Protein AF-A0A553I8J8-F1 (afdb_monomer_lite)

Structure (mmCIF, N/CA/C/O backbone):
data_AF-A0A553I8J8-F1
#
_entry.id   AF-A0A553I8J8-F1
#
loop_
_atom_site.group_PDB
_atom_site.id
_atom_site.type_symbol
_atom_site.label_atom_id
_atom_site.label_alt_id
_atom_site.label_comp_id
_atom_site.label_asym_id
_atom_site.label_entity_id
_atom_site.label_seq_id
_atom_site.pdbx_PDB_ins_code
_atom_site.Cartn_x
_atom_site.Cartn_y
_atom_site.Cartn_z
_atom_site.occupancy
_atom_site.B_iso_or_equiv
_atom_site.auth_seq_id
_atom_site.auth_comp_id
_atom_site.auth_asym_id
_atom_site.auth_atom_id
_atom_site.pdbx_PDB_model_num
ATOM 1 N N . MET A 1 1 ? 61.897 41.923 -38.711 1.00 37.78 1 MET A N 1
ATOM 2 C CA . MET A 1 1 ? 61.164 42.966 -37.963 1.00 37.78 1 MET A CA 1
ATOM 3 C C . MET A 1 1 ? 60.072 42.276 -37.173 1.00 37.78 1 MET A C 1
ATOM 5 O O . MET A 1 1 ? 59.336 41.484 -37.745 1.00 37.78 1 MET A O 1
ATOM 9 N N . ALA A 1 2 ? 60.095 42.474 -35.858 1.00 38.44 2 ALA A N 1
ATOM 10 C CA . ALA A 1 2 ? 59.246 41.808 -34.881 1.00 38.44 2 ALA A CA 1
ATOM 11 C C . ALA A 1 2 ? 57.810 42.353 -34.918 1.00 38.44 2 ALA A C 1
ATOM 13 O O . ALA A 1 2 ? 57.614 43.555 -35.086 1.00 38.44 2 ALA A O 1
ATOM 14 N N . ALA A 1 3 ? 56.828 41.475 -34.724 1.00 40.72 3 ALA A N 1
ATOM 15 C CA . ALA A 1 3 ? 55.461 41.859 -34.397 1.00 40.72 3 ALA A CA 1
ATOM 16 C C . ALA A 1 3 ? 55.327 41.982 -32.870 1.00 40.72 3 ALA A C 1
ATOM 18 O O . ALA A 1 3 ? 55.731 41.051 -32.169 1.00 40.72 3 ALA A O 1
ATOM 19 N N . PRO A 1 4 ? 54.762 43.073 -32.328 1.00 47.41 4 PRO A N 1
ATOM 20 C CA . PRO A 1 4 ? 54.283 43.082 -30.958 1.00 47.41 4 PRO A CA 1
ATOM 21 C C . PRO A 1 4 ? 52.790 42.730 -30.909 1.00 47.41 4 PRO A C 1
ATOM 23 O O . PRO A 1 4 ? 51.956 43.353 -31.566 1.00 47.41 4 PRO A O 1
ATOM 26 N N . SER A 1 5 ? 52.470 41.731 -30.089 1.00 44.94 5 SER A N 1
ATOM 27 C CA . SER A 1 5 ? 51.117 41.410 -29.639 1.00 44.94 5 SER A CA 1
ATOM 28 C C . SER A 1 5 ? 50.597 42.517 -28.720 1.00 44.94 5 SER A C 1
ATOM 30 O O . SER A 1 5 ? 51.179 42.775 -27.668 1.00 44.94 5 SER A O 1
ATOM 32 N N . GLY A 1 6 ? 49.494 43.159 -29.106 1.00 41.06 6 GLY A N 1
ATOM 33 C CA . GLY A 1 6 ? 48.769 44.126 -28.284 1.00 41.06 6 GLY A CA 1
ATOM 34 C C . GLY A 1 6 ? 47.437 43.550 -27.813 1.00 41.06 6 GLY A C 1
ATOM 35 O O . GLY A 1 6 ? 46.512 43.406 -28.608 1.00 41.06 6 GLY A O 1
ATOM 36 N N . ASN A 1 7 ? 47.347 43.237 -26.520 1.00 48.44 7 ASN A N 1
ATOM 37 C CA . ASN A 1 7 ? 46.100 42.949 -25.812 1.00 48.44 7 ASN A CA 1
ATOM 38 C C . ASN A 1 7 ? 45.188 44.183 -25.832 1.00 48.44 7 ASN A C 1
ATOM 40 O O . ASN A 1 7 ? 45.590 45.241 -25.348 1.00 48.44 7 ASN A O 1
ATOM 44 N N . GLN A 1 8 ? 43.948 44.037 -26.300 1.00 49.12 8 GLN A N 1
ATOM 45 C CA . GLN A 1 8 ? 42.890 45.019 -26.062 1.00 49.12 8 GLN A CA 1
ATOM 46 C C . GLN A 1 8 ? 41.742 44.335 -25.322 1.00 49.12 8 GLN A C 1
ATOM 48 O O . GLN A 1 8 ? 41.100 43.420 -25.831 1.00 49.12 8 GLN A O 1
ATOM 53 N N . GLN A 1 9 ? 41.546 44.764 -24.076 1.00 45.09 9 GLN A N 1
ATOM 54 C CA . GLN A 1 9 ? 40.409 44.402 -23.244 1.00 45.09 9 GLN A CA 1
ATOM 55 C C . GLN A 1 9 ? 39.162 45.100 -23.797 1.00 45.09 9 GLN A C 1
ATOM 57 O O . GLN A 1 9 ? 39.132 46.325 -23.894 1.00 45.09 9 GLN A O 1
ATOM 62 N N . ALA A 1 10 ? 38.136 44.331 -24.154 1.00 44.56 10 ALA A N 1
ATOM 63 C CA . ALA A 1 10 ? 36.821 44.871 -24.464 1.00 44.56 10 ALA A CA 1
ATOM 64 C C . ALA A 1 10 ? 36.053 45.086 -23.150 1.00 44.56 10 ALA A C 1
ATOM 66 O O . ALA A 1 10 ? 35.612 44.128 -22.516 1.00 44.56 10 ALA A O 1
ATOM 67 N 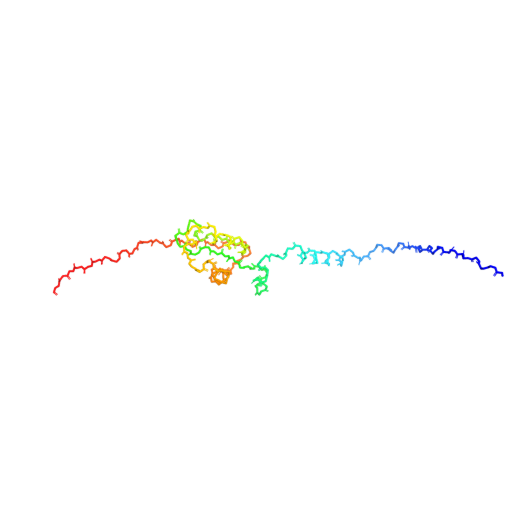N . MET A 1 11 ? 35.905 46.346 -22.734 1.00 42.34 11 MET A N 1
ATOM 68 C CA . MET A 1 11 ? 34.867 46.736 -21.780 1.00 42.34 11 MET A CA 1
ATOM 69 C C . MET A 1 11 ? 33.502 46.551 -22.450 1.00 42.34 11 MET A C 1
ATOM 71 O O . MET A 1 11 ? 33.171 47.277 -23.384 1.00 42.34 11 MET A O 1
ATOM 75 N N . LEU A 1 12 ? 32.698 45.607 -21.959 1.00 45.00 12 LEU A N 1
ATOM 76 C CA . LEU A 1 12 ? 31.260 45.583 -22.214 1.00 45.00 12 LEU A CA 1
ATOM 77 C C . LEU A 1 12 ? 30.562 46.298 -21.056 1.00 45.00 12 LEU A C 1
ATOM 79 O O . LEU A 1 12 ? 30.269 45.713 -20.014 1.00 45.00 12 LEU A O 1
ATOM 83 N N . THR A 1 13 ? 30.336 47.595 -21.248 1.00 43.28 13 THR A N 1
ATOM 84 C CA . THR A 1 13 ? 29.422 48.402 -20.437 1.00 43.28 13 THR A CA 1
ATOM 85 C C . THR A 1 13 ? 28.015 47.831 -20.596 1.00 43.28 13 THR A C 1
ATOM 87 O O . THR A 1 13 ? 27.481 47.792 -21.701 1.00 43.28 13 THR A O 1
ATOM 90 N N . THR A 1 14 ? 27.431 47.345 -19.502 1.00 46.97 14 THR A N 1
ATOM 91 C CA . THR A 1 14 ? 26.025 46.926 -19.466 1.00 46.97 14 THR A CA 1
ATOM 92 C C . THR A 1 14 ? 25.211 48.089 -18.915 1.00 46.97 14 THR A C 1
ATOM 94 O O . THR A 1 14 ? 25.342 48.434 -17.743 1.00 46.97 14 THR A O 1
ATOM 97 N N . GLU A 1 15 ? 24.405 48.711 -19.773 1.00 49.97 15 GLU A N 1
ATOM 98 C CA . GLU A 1 15 ? 23.363 49.661 -19.372 1.00 49.97 15 GLU A CA 1
ATOM 99 C C . GLU A 1 15 ? 22.298 48.930 -18.525 1.00 49.97 15 GLU A C 1
ATOM 101 O O . GLU A 1 15 ? 21.902 47.815 -18.884 1.00 49.97 15 GLU A O 1
ATOM 106 N N . PRO A 1 16 ? 21.795 49.512 -17.422 1.00 44.16 16 PRO A N 1
ATOM 107 C CA . PRO A 1 16 ? 20.687 48.926 -16.680 1.00 44.16 16 PRO A CA 1
ATOM 108 C C . PRO A 1 16 ? 19.371 49.216 -17.413 1.00 44.16 16 PRO A C 1
ATOM 110 O O . PRO A 1 16 ? 18.878 50.343 -17.412 1.00 44.16 16 PRO A O 1
ATOM 113 N N . LEU A 1 17 ? 18.788 48.193 -18.044 1.00 43.25 17 LEU A N 1
ATOM 114 C CA . LEU A 1 17 ? 17.451 48.293 -18.623 1.00 43.25 17 LEU A CA 1
ATOM 115 C C . LEU A 1 17 ? 16.411 48.333 -17.494 1.00 43.25 17 LEU A C 1
ATOM 117 O O . LEU A 1 17 ? 16.321 47.408 -16.686 1.00 43.25 17 LEU A O 1
ATOM 121 N N . SER A 1 18 ? 15.671 49.441 -17.460 1.00 38.88 18 SER A N 1
ATOM 122 C CA . SER A 1 18 ? 14.637 49.798 -16.494 1.00 38.88 18 SER A CA 1
ATOM 123 C C . SER A 1 18 ? 13.690 48.669 -16.095 1.00 38.88 18 SER A C 1
ATOM 125 O O . SER A 1 18 ? 13.187 47.902 -16.914 1.00 38.88 18 SER A O 1
ATOM 127 N N . SER A 1 19 ? 13.393 48.688 -14.801 1.00 51.53 19 SER A N 1
ATOM 128 C CA . SER A 1 19 ? 12.302 48.019 -14.113 1.00 51.53 19 SER A CA 1
ATOM 129 C C . SER A 1 19 ? 10.947 48.390 -14.716 1.00 51.53 19 SER A C 1
ATOM 131 O O . SER A 1 19 ? 10.514 49.527 -14.581 1.00 51.53 19 SER A O 1
ATOM 133 N N . ASP A 1 20 ? 10.293 47.440 -15.373 1.00 52.12 20 ASP A N 1
ATOM 134 C CA . ASP A 1 20 ? 8.879 47.109 -15.164 1.00 52.12 20 ASP A CA 1
ATOM 135 C C . ASP A 1 20 ? 8.489 46.006 -16.154 1.00 52.12 20 ASP A C 1
ATOM 137 O O . ASP A 1 20 ? 8.822 46.074 -17.334 1.00 52.12 20 ASP A O 1
ATOM 141 N N . THR A 1 21 ? 7.736 45.003 -15.697 1.00 50.50 21 THR A N 1
ATOM 142 C CA . THR A 1 21 ? 7.189 43.865 -16.485 1.00 50.50 21 THR A CA 1
ATOM 143 C C . THR A 1 21 ? 8.029 42.577 -16.586 1.00 50.50 21 THR A C 1
ATOM 145 O O . THR A 1 21 ? 7.782 41.753 -17.461 1.00 50.50 21 THR A O 1
ATOM 148 N N . THR A 1 22 ? 8.968 42.312 -15.670 1.00 48.22 22 THR A N 1
ATOM 149 C CA . THR A 1 22 ? 9.642 40.984 -15.607 1.00 48.22 22 THR A CA 1
ATOM 150 C C . THR A 1 22 ? 9.260 40.177 -14.367 1.00 48.22 22 THR A C 1
ATOM 152 O O . THR A 1 22 ? 9.447 38.961 -14.331 1.00 48.22 22 THR A O 1
ATOM 155 N N . THR A 1 23 ? 8.678 40.815 -13.352 1.00 48.22 23 THR A N 1
A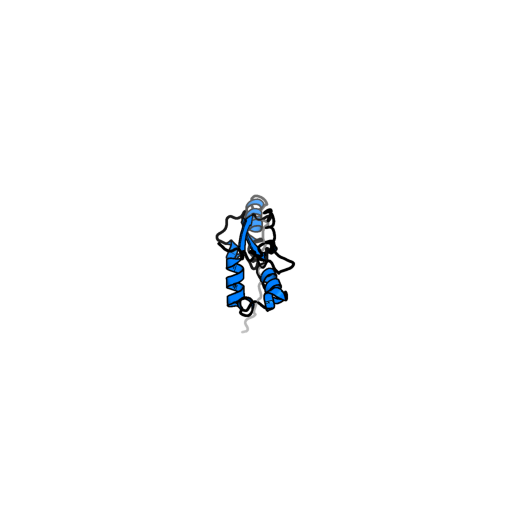TOM 156 C CA . THR A 1 23 ? 8.413 40.154 -12.070 1.00 48.22 23 THR A CA 1
ATOM 157 C C . THR A 1 23 ? 7.282 39.133 -12.169 1.00 48.22 23 THR A C 1
ATOM 159 O O . THR A 1 23 ? 7.442 38.037 -11.651 1.00 48.22 23 THR A O 1
ATOM 162 N N . ASP A 1 24 ? 6.200 39.404 -12.902 1.00 47.34 24 ASP A N 1
ATOM 163 C CA . ASP A 1 24 ? 5.065 38.468 -12.952 1.00 47.34 24 ASP A CA 1
ATOM 164 C C . ASP A 1 24 ? 5.357 37.207 -13.776 1.00 47.34 24 ASP A C 1
ATOM 166 O O . ASP A 1 24 ? 5.055 36.099 -13.338 1.00 47.34 24 ASP A O 1
ATOM 170 N N . VAL A 1 25 ? 6.030 37.324 -14.924 1.00 50.19 25 VAL A N 1
ATOM 171 C CA . VAL A 1 25 ? 6.379 36.148 -15.744 1.00 50.19 25 VAL A CA 1
ATOM 172 C C . VAL A 1 25 ? 7.484 35.325 -15.083 1.00 50.19 25 VAL A C 1
ATOM 174 O O . VAL A 1 25 ? 7.428 34.095 -15.097 1.00 50.19 25 VAL A O 1
ATOM 177 N N . LEU A 1 26 ? 8.465 35.978 -14.451 1.00 46.47 26 LEU A N 1
ATOM 178 C CA . LEU A 1 26 ? 9.531 35.272 -13.749 1.00 46.47 26 LEU A CA 1
ATOM 179 C C . LEU A 1 26 ? 9.018 34.620 -12.461 1.00 46.47 26 LEU A C 1
ATOM 181 O O . LEU A 1 26 ? 9.465 33.527 -12.145 1.00 46.47 26 LEU A O 1
ATOM 185 N N . VAL A 1 27 ? 8.068 35.221 -11.737 1.00 49.09 27 VAL A N 1
ATOM 186 C CA . VAL A 1 27 ? 7.460 34.604 -10.545 1.00 49.09 27 VAL A CA 1
ATOM 187 C C . VAL A 1 27 ? 6.576 33.417 -10.929 1.00 49.09 27 VAL A C 1
ATOM 189 O O . VAL A 1 27 ? 6.709 32.375 -10.296 1.00 49.09 27 VAL A O 1
ATOM 192 N N . ILE A 1 28 ? 5.775 33.506 -11.999 1.00 50.53 28 ILE A N 1
ATOM 193 C CA . ILE A 1 28 ? 4.941 32.388 -12.487 1.00 50.53 28 ILE A CA 1
ATOM 194 C C . ILE A 1 28 ? 5.804 31.241 -13.038 1.00 50.53 28 ILE A C 1
ATOM 196 O O . ILE A 1 28 ? 5.543 30.070 -12.758 1.00 50.53 28 ILE A O 1
ATOM 200 N N . ALA A 1 29 ? 6.874 31.542 -13.779 1.00 47.59 29 ALA A N 1
ATOM 201 C CA . ALA A 1 29 ? 7.792 30.515 -14.271 1.00 47.59 29 ALA A CA 1
ATOM 202 C C . ALA A 1 29 ? 8.634 29.894 -13.141 1.00 47.59 29 ALA A C 1
ATOM 204 O O . ALA A 1 29 ? 8.937 28.703 -13.179 1.00 47.59 29 ALA A O 1
ATOM 205 N N . ARG A 1 30 ? 8.990 30.672 -12.110 1.00 44.31 30 ARG A N 1
ATOM 206 C CA . ARG A 1 30 ? 9.817 30.210 -10.985 1.00 44.31 30 ARG A CA 1
ATOM 207 C C . ARG A 1 30 ? 9.017 29.421 -9.949 1.00 44.31 30 ARG A C 1
ATOM 209 O O . ARG A 1 30 ? 9.596 28.519 -9.359 1.00 44.31 30 ARG A O 1
ATOM 216 N N . THR A 1 31 ? 7.717 29.670 -9.777 1.00 49.94 31 THR A N 1
ATOM 217 C CA . THR A 1 31 ? 6.836 28.800 -8.972 1.00 49.94 31 THR A CA 1
ATOM 218 C C . THR A 1 31 ? 6.501 27.495 -9.691 1.00 49.94 31 THR A C 1
ATOM 220 O O . THR A 1 31 ? 6.444 26.458 -9.041 1.00 49.94 31 THR A O 1
ATOM 223 N N . SER A 1 32 ? 6.357 27.520 -11.019 1.00 48.31 32 SER A N 1
ATOM 224 C CA . SER A 1 32 ? 6.070 26.316 -11.813 1.00 48.31 32 SER A CA 1
ATOM 225 C C . SER A 1 32 ? 7.298 25.400 -11.945 1.00 48.31 32 SER A C 1
ATOM 227 O O . SER A 1 32 ? 7.201 24.203 -11.716 1.00 48.31 32 SER A O 1
ATOM 229 N N . ALA A 1 33 ? 8.483 25.954 -12.232 1.00 47.22 33 ALA A N 1
ATOM 230 C CA . ALA A 1 33 ? 9.689 25.159 -12.494 1.00 47.22 33 ALA A CA 1
ATOM 231 C C . ALA A 1 33 ? 10.495 24.755 -11.239 1.00 47.22 33 ALA A C 1
ATOM 233 O O . ALA A 1 33 ? 11.327 23.853 -11.324 1.00 47.22 33 ALA A O 1
ATOM 234 N N . GLN A 1 34 ? 10.294 25.394 -10.073 1.00 46.62 34 GLN A N 1
ATOM 235 C CA . GLN A 1 34 ? 10.991 24.994 -8.832 1.00 46.62 34 GLN A CA 1
ATOM 236 C C . GLN A 1 34 ? 10.376 23.772 -8.140 1.00 46.62 34 GLN A C 1
ATOM 238 O O . GLN A 1 34 ? 11.084 23.111 -7.381 1.00 46.62 34 GLN A O 1
ATOM 243 N N . PHE A 1 35 ? 9.108 23.446 -8.404 1.00 46.41 35 PHE A N 1
ATOM 244 C CA . PHE A 1 35 ? 8.474 22.252 -7.834 1.00 46.41 35 PHE A CA 1
ATOM 245 C C . PHE A 1 35 ? 8.812 20.967 -8.599 1.00 46.41 35 PHE A C 1
ATOM 247 O O . PHE A 1 35 ? 8.895 19.905 -7.988 1.00 46.41 35 PHE A O 1
ATOM 254 N N . ASP A 1 36 ? 9.093 21.061 -9.899 1.00 48.88 36 ASP A N 1
ATOM 255 C CA . ASP A 1 36 ? 9.265 19.874 -10.744 1.00 48.88 36 ASP A CA 1
ATOM 256 C C . ASP A 1 36 ? 10.604 19.138 -10.545 1.00 48.88 36 ASP A C 1
ATOM 258 O O . ASP A 1 36 ? 10.714 17.969 -10.907 1.00 48.88 36 ASP A O 1
ATOM 262 N N . TYR A 1 37 ? 11.635 19.776 -9.970 1.00 40.59 37 TYR A N 1
ATOM 263 C CA . TYR A 1 37 ? 13.005 19.229 -10.006 1.00 40.59 37 TYR A CA 1
ATOM 264 C C . TYR A 1 37 ? 13.602 18.794 -8.654 1.00 40.59 37 TYR A C 1
ATOM 266 O O . TYR A 1 37 ? 14.703 18.246 -8.633 1.00 40.59 37 TYR A O 1
ATOM 274 N N . LEU A 1 38 ? 12.918 18.999 -7.519 1.00 42.81 38 LEU A N 1
ATOM 275 C CA . LEU A 1 38 ? 13.464 18.649 -6.190 1.00 42.81 38 LEU A CA 1
ATOM 276 C C . LEU A 1 38 ? 12.741 17.519 -5.450 1.00 42.81 38 LEU A C 1
ATOM 278 O O . LEU A 1 38 ? 13.259 17.025 -4.450 1.00 42.81 38 LEU A O 1
ATOM 282 N N . THR A 1 39 ? 11.602 17.050 -5.944 1.00 47.56 39 THR A N 1
ATOM 283 C CA . THR A 1 39 ? 10.831 15.998 -5.275 1.00 47.56 39 THR A CA 1
ATOM 284 C C . THR A 1 39 ? 10.119 15.133 -6.297 1.00 47.56 39 THR A C 1
ATOM 286 O O . THR A 1 39 ? 8.896 15.130 -6.331 1.00 47.56 39 THR A O 1
ATOM 289 N N . SER A 1 40 ? 10.861 14.365 -7.106 1.00 54.25 40 SER A N 1
ATOM 290 C CA . SER A 1 40 ? 10.246 13.166 -7.673 1.00 54.25 40 SER A CA 1
ATOM 291 C C . SER A 1 40 ? 9.947 12.233 -6.495 1.00 54.25 40 SER A C 1
ATOM 293 O O . SER A 1 40 ? 10.846 11.533 -6.013 1.00 54.25 40 SER A O 1
ATOM 295 N N . SER A 1 41 ? 8.736 12.286 -5.945 1.00 66.75 41 SER A N 1
ATOM 296 C CA . SER A 1 41 ? 8.302 11.319 -4.943 1.00 66.75 41 SER A CA 1
ATOM 297 C C . SER A 1 41 ? 8.449 9.933 -5.559 1.00 66.75 41 SER A C 1
ATOM 299 O O . SER A 1 41 ? 8.215 9.738 -6.755 1.00 66.75 41 SER A O 1
ATOM 301 N N . ASP A 1 42 ? 8.780 8.917 -4.764 1.00 85.19 42 ASP A N 1
ATOM 302 C CA . ASP A 1 42 ? 8.901 7.537 -5.255 1.00 85.19 42 ASP A CA 1
ATOM 303 C C . ASP A 1 42 ? 7.559 6.946 -5.756 1.00 85.19 42 ASP A C 1
ATOM 305 O O . ASP A 1 42 ? 7.484 5.782 -6.178 1.00 85.19 42 ASP A O 1
ATOM 309 N N . THR A 1 43 ? 6.512 7.775 -5.724 1.00 87.38 43 THR A N 1
ATOM 310 C CA . THR A 1 43 ? 5.125 7.528 -6.104 1.00 87.38 43 THR A CA 1
ATOM 311 C C . THR A 1 43 ? 4.628 8.410 -7.248 1.00 87.38 43 THR A C 1
ATOM 313 O O . THR A 1 43 ? 3.539 8.150 -7.747 1.00 87.38 43 THR A O 1
ATOM 316 N N . ASP A 1 44 ? 5.402 9.383 -7.739 1.00 87.06 44 ASP A N 1
ATOM 317 C CA . ASP A 1 44 ? 4.924 10.305 -8.785 1.00 87.06 44 ASP A CA 1
ATOM 318 C C . ASP A 1 44 ? 4.549 9.581 -10.072 1.00 87.06 44 ASP 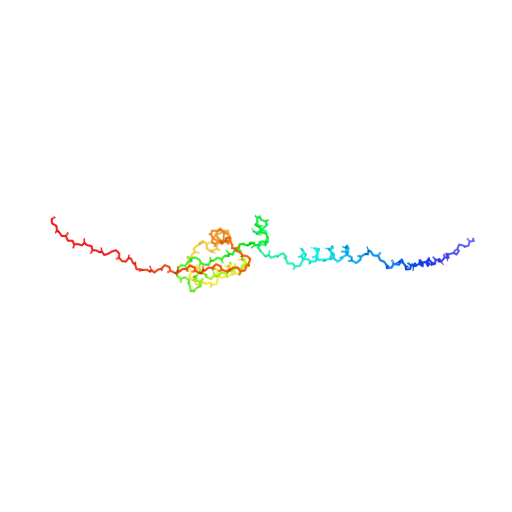A C 1
ATOM 320 O O . ASP A 1 44 ? 3.485 9.817 -10.634 1.00 87.06 44 ASP A O 1
ATOM 324 N N . ALA A 1 45 ? 5.364 8.610 -10.489 1.00 89.25 45 ALA A N 1
ATOM 325 C CA . ALA A 1 45 ? 5.045 7.770 -11.640 1.00 89.25 45 ALA A CA 1
ATOM 326 C C . ALA A 1 45 ? 3.766 6.939 -11.433 1.00 89.25 45 ALA A C 1
ATOM 328 O O . ALA A 1 45 ? 3.083 6.617 -12.399 1.00 89.25 45 ALA A O 1
ATOM 329 N N . ASP A 1 46 ? 3.438 6.569 -10.190 1.00 90.25 46 ASP A N 1
ATOM 330 C CA . ASP A 1 46 ? 2.174 5.894 -9.888 1.00 90.25 46 ASP A CA 1
ATOM 331 C C . ASP A 1 46 ? 0.995 6.884 -9.904 1.00 90.25 46 ASP A C 1
ATOM 333 O O . ASP A 1 46 ? -0.111 6.502 -10.287 1.00 90.25 46 ASP A O 1
ATOM 337 N N . ASN A 1 47 ? 1.221 8.133 -9.488 1.00 90.56 47 ASN A N 1
ATOM 338 C CA . ASN A 1 47 ? 0.208 9.184 -9.371 1.00 90.56 47 ASN A CA 1
ATOM 339 C C . ASN A 1 47 ? -0.031 9.961 -10.676 1.00 90.56 47 ASN A C 1
ATOM 341 O O . ASN A 1 47 ? -1.005 10.703 -10.743 1.00 90.56 47 ASN A O 1
ATOM 345 N N . ALA A 1 48 ? 0.813 9.786 -11.698 1.00 91.19 48 ALA A N 1
ATOM 346 C CA . ALA A 1 48 ? 0.795 10.567 -12.939 1.00 91.19 48 ALA A CA 1
ATOM 347 C C . ALA A 1 48 ? -0.567 10.579 -13.659 1.00 91.19 48 ALA A C 1
ATOM 349 O O . ALA A 1 48 ? -0.924 11.574 -14.284 1.00 91.19 48 ALA A O 1
ATOM 350 N N . ASP A 1 49 ? -1.341 9.498 -13.530 1.00 91.50 49 ASP A N 1
ATOM 351 C CA . ASP A 1 49 ? -2.656 9.347 -14.167 1.00 91.50 49 ASP A CA 1
ATOM 352 C C . ASP A 1 49 ? -3.832 9.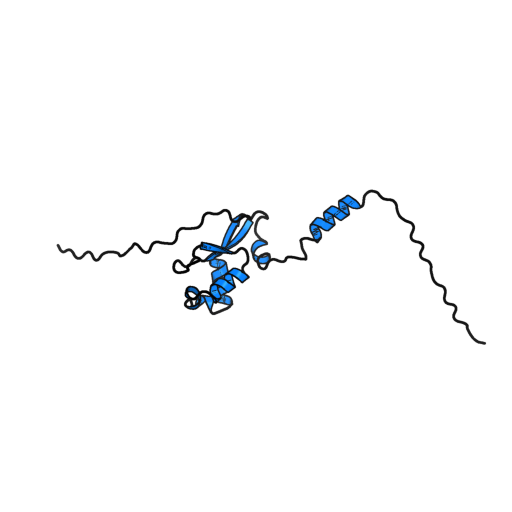770 -13.261 1.00 91.50 49 ASP A C 1
ATOM 354 O O . ASP A 1 49 ? -5.002 9.581 -13.608 1.00 91.50 49 ASP A O 1
ATOM 358 N N . LEU A 1 50 ? -3.557 10.280 -12.058 1.00 90.75 50 LEU A N 1
ATOM 359 C CA . LEU A 1 50 ? -4.578 10.708 -11.107 1.00 90.75 50 LEU A CA 1
ATOM 360 C C . LEU A 1 50 ? -4.854 12.209 -11.226 1.00 90.75 50 LEU A C 1
ATOM 362 O O . LEU A 1 50 ? -4.017 12.999 -11.651 1.00 90.75 50 LEU A O 1
ATOM 366 N N . PHE A 1 51 ? -6.053 12.618 -10.806 1.00 91.00 51 PHE A N 1
ATOM 367 C CA . PHE A 1 51 ? -6.333 14.039 -10.616 1.00 91.00 51 PHE A CA 1
ATOM 368 C C . PHE A 1 51 ? -5.368 14.626 -9.576 1.00 91.00 51 PHE A C 1
ATOM 370 O O . PHE A 1 51 ? -5.085 13.936 -8.598 1.00 91.00 51 PHE A O 1
ATOM 377 N N . PRO A 1 52 ? -4.962 15.904 -9.697 1.00 86.94 52 PRO A N 1
ATOM 378 C CA . PRO A 1 52 ? -4.032 16.538 -8.753 1.00 86.94 52 PRO A CA 1
ATOM 379 C C . PRO A 1 52 ? -4.489 16.505 -7.286 1.00 86.94 52 PRO A C 1
ATOM 381 O O . PRO A 1 52 ? -3.684 16.628 -6.373 1.00 86.94 52 PRO A O 1
ATOM 384 N N . THR A 1 53 ? -5.791 16.334 -7.052 1.00 88.50 53 THR A N 1
ATOM 385 C CA . THR A 1 53 ? -6.400 16.217 -5.720 1.00 88.50 53 THR A CA 1
ATOM 386 C C . THR A 1 53 ? -6.341 14.808 -5.126 1.00 88.50 53 THR A C 1
ATOM 388 O O . THR A 1 53 ? -6.843 14.591 -4.026 1.00 88.50 53 THR A O 1
ATOM 391 N N . HIS A 1 54 ? -5.774 13.840 -5.847 1.00 91.38 54 HIS A N 1
ATOM 392 C CA . HIS A 1 54 ? -5.745 12.433 -5.468 1.00 91.38 54 HIS A CA 1
ATOM 393 C C . HIS A 1 54 ? -4.329 11.871 -5.504 1.00 91.38 54 HIS A C 1
ATOM 395 O O . HIS A 1 54 ? -3.459 12.352 -6.227 1.00 91.38 54 HIS A O 1
ATOM 401 N N . ARG A 1 55 ? -4.124 10.782 -4.766 1.00 92.44 55 ARG A N 1
ATOM 402 C CA . ARG A 1 55 ? -2.892 9.993 -4.816 1.00 92.44 55 ARG A CA 1
ATOM 403 C C . ARG A 1 55 ? -3.172 8.514 -4.615 1.00 92.44 55 ARG A C 1
ATOM 405 O O . ARG A 1 55 ? -4.257 8.120 -4.191 1.00 92.44 55 ARG A O 1
ATOM 412 N N . TRP A 1 56 ? -2.178 7.687 -4.897 1.00 94.56 56 TRP A N 1
ATOM 413 C CA . TRP A 1 56 ? -2.145 6.336 -4.367 1.00 94.56 56 TRP A CA 1
ATOM 414 C C . TRP A 1 56 ? -1.625 6.348 -2.936 1.00 94.56 56 TRP A C 1
ATOM 416 O O . TRP A 1 56 ? -0.594 6.947 -2.634 1.00 94.56 56 TRP A O 1
ATOM 426 N N . ALA A 1 57 ? -2.318 5.617 -2.077 1.00 94.31 57 ALA A N 1
ATOM 427 C CA . ALA A 1 57 ? -1.841 5.237 -0.762 1.00 94.31 57 ALA A CA 1
ATOM 428 C C . ALA A 1 57 ? -1.759 3.716 -0.677 1.00 94.31 57 ALA A C 1
ATOM 430 O O . ALA A 1 57 ? -2.629 3.007 -1.184 1.00 94.31 57 ALA A O 1
ATOM 431 N N . TRP A 1 58 ? -0.722 3.201 -0.029 1.00 95.06 58 TRP A N 1
ATOM 432 C CA . TRP A 1 58 ? -0.532 1.772 0.192 1.00 95.06 58 TRP A CA 1
ATOM 433 C C . TRP A 1 58 ? -0.992 1.419 1.594 1.00 95.06 58 TRP A C 1
ATOM 435 O O . TRP A 1 58 ? -0.544 2.041 2.551 1.00 95.06 58 TRP A O 1
ATOM 445 N N . TYR A 1 59 ? -1.862 0.421 1.714 1.00 95.12 59 TYR A N 1
ATOM 446 C CA . TYR A 1 59 ? -2.368 -0.041 3.002 1.00 95.12 59 TYR A CA 1
ATOM 447 C C . TYR A 1 59 ? -1.859 -1.442 3.299 1.00 95.12 59 TYR A C 1
ATOM 449 O O . TYR A 1 59 ? -1.814 -2.282 2.403 1.00 95.12 59 TYR A O 1
ATOM 457 N N . CYS A 1 60 ? -1.533 -1.733 4.557 1.00 94.38 60 CYS A N 1
ATOM 458 C CA . CYS A 1 60 ? -1.327 -3.118 4.966 1.00 94.38 60 CYS A CA 1
ATOM 459 C C . CYS A 1 60 ? -2.691 -3.808 5.083 1.00 94.38 60 CYS A C 1
ATOM 461 O O . CYS A 1 60 ? -3.511 -3.420 5.910 1.00 94.38 60 CYS A O 1
ATOM 463 N N . LYS A 1 61 ? -2.952 -4.817 4.249 1.00 94.25 61 LYS A N 1
ATOM 464 C CA . LYS A 1 61 ? -4.240 -5.528 4.228 1.00 94.25 61 LYS A CA 1
ATOM 465 C C . LYS A 1 61 ? -4.191 -6.891 4.916 1.00 94.25 61 LYS A C 1
ATOM 467 O O . LYS A 1 61 ? -5.185 -7.605 4.888 1.00 94.25 61 LYS A O 1
ATOM 472 N N . ASP A 1 62 ? -3.068 -7.251 5.537 1.00 92.94 62 ASP A N 1
ATOM 473 C CA . ASP A 1 62 ? -2.949 -8.499 6.292 1.00 92.94 62 ASP A CA 1
ATOM 474 C C . ASP A 1 62 ? -3.577 -8.339 7.681 1.00 92.94 62 ASP A C 1
ATOM 476 O O . ASP A 1 62 ? -3.044 -7.584 8.504 1.00 92.94 62 ASP A O 1
ATOM 480 N N . PRO A 1 63 ? -4.678 -9.046 7.985 1.00 92.00 63 PRO A N 1
ATOM 481 C CA . PRO A 1 63 ? -5.330 -8.946 9.280 1.00 92.00 63 PRO A CA 1
ATOM 482 C C . PRO A 1 63 ? -4.399 -9.314 10.429 1.00 92.00 63 PRO A C 1
ATOM 484 O O . PRO A 1 63 ? -4.570 -8.806 11.526 1.00 92.00 63 PRO A O 1
ATOM 487 N N . THR A 1 64 ? -3.411 -10.179 10.232 1.00 91.81 64 THR A N 1
ATOM 488 C CA . THR A 1 64 ? -2.501 -10.596 11.305 1.00 91.81 64 THR A CA 1
ATOM 489 C C . THR A 1 64 ? -1.436 -9.543 11.619 1.00 91.81 64 THR A C 1
ATOM 491 O O . THR A 1 64 ? -0.877 -9.550 12.716 1.00 91.81 64 THR A O 1
ATOM 494 N N . CYS A 1 65 ? -1.223 -8.567 10.730 1.00 94.12 65 CYS A N 1
ATOM 495 C CA . CYS A 1 65 ? -0.267 -7.489 10.938 1.00 94.12 65 CYS A CA 1
ATOM 496 C C . CYS A 1 65 ? -0.751 -6.491 12.016 1.00 94.12 65 CYS A C 1
ATOM 498 O O . CYS A 1 65 ? -1.894 -6.024 11.964 1.00 94.12 65 CYS A O 1
ATOM 500 N N . PRO A 1 66 ? 0.105 -6.087 12.977 1.00 92.56 66 PRO A N 1
ATOM 501 C CA . PRO A 1 66 ? -0.224 -5.047 13.959 1.00 92.56 66 PRO A CA 1
ATOM 502 C C . PRO A 1 66 ? -0.543 -3.689 13.326 1.00 92.56 66 PRO A C 1
ATOM 504 O O . PRO A 1 66 ? -1.262 -2.881 13.906 1.00 92.56 66 PRO A O 1
ATOM 507 N N . GLN A 1 67 ? -0.010 -3.442 12.130 1.00 93.75 67 GLN A N 1
ATOM 508 C CA . GLN A 1 67 ? -0.237 -2.228 11.353 1.00 93.75 67 GLN A CA 1
ATOM 509 C C . GLN A 1 67 ? -1.329 -2.424 10.295 1.00 93.75 67 GLN A C 1
ATOM 511 O O . GLN A 1 67 ? -1.320 -1.729 9.279 1.00 93.75 67 GLN A O 1
ATOM 516 N N . TYR A 1 68 ? -2.265 -3.356 10.516 1.00 94.12 68 TYR A N 1
ATOM 517 C CA . TYR A 1 68 ? -3.415 -3.536 9.637 1.00 94.12 68 TYR A CA 1
ATOM 518 C C . TYR A 1 68 ? -4.107 -2.196 9.370 1.00 94.12 68 TYR A C 1
ATOM 520 O O . TYR A 1 68 ? -4.436 -1.435 10.282 1.00 94.12 68 TYR A O 1
ATOM 528 N N . TRP A 1 69 ? -4.293 -1.918 8.086 1.00 93.69 69 TRP A N 1
ATOM 529 C CA . TRP A 1 69 ? -4.862 -0.699 7.538 1.00 93.69 69 TRP A CA 1
ATOM 530 C C . TRP A 1 69 ? -4.152 0.606 7.941 1.00 93.69 69 TRP A C 1
ATOM 532 O O . TRP A 1 69 ? -4.693 1.705 7.798 1.00 93.69 69 TRP A O 1
ATOM 542 N N . SER A 1 70 ? -2.908 0.523 8.410 1.00 91.94 70 SER A N 1
ATOM 543 C CA . SER A 1 70 ? -2.003 1.667 8.353 1.00 91.94 70 SER A CA 1
ATOM 544 C C . SER A 1 70 ? -1.721 2.009 6.900 1.00 91.94 70 SER A C 1
ATOM 546 O O . SER A 1 70 ? -1.743 1.138 6.028 1.00 91.94 70 SER A O 1
ATOM 548 N N . ALA A 1 71 ? -1.491 3.291 6.657 1.00 91.06 71 ALA A N 1
ATOM 549 C CA . ALA A 1 71 ? -1.435 3.847 5.326 1.00 91.06 71 ALA A CA 1
ATOM 550 C C . ALA A 1 71 ? -0.085 4.528 5.106 1.00 91.06 71 ALA A C 1
ATOM 552 O O . ALA A 1 71 ? 0.410 5.247 5.975 1.00 91.06 71 ALA A O 1
ATOM 553 N N . TRP A 1 72 ? 0.497 4.304 3.937 1.00 93.06 72 TRP A N 1
ATOM 554 C CA . TRP A 1 72 ? 1.764 4.883 3.522 1.00 93.06 72 TRP A CA 1
ATOM 555 C C . TRP A 1 72 ? 1.552 5.672 2.239 1.00 93.06 72 TRP A C 1
ATOM 557 O O . TRP A 1 72 ? 1.021 5.139 1.268 1.00 93.06 72 TRP A O 1
ATOM 567 N N . SER A 1 73 ? 2.005 6.923 2.224 1.00 89.81 73 SER A N 1
ATOM 568 C CA . SER A 1 73 ? 2.069 7.761 1.020 1.00 89.81 73 SER A CA 1
ATOM 569 C C . SER A 1 73 ? 3.352 7.542 0.214 1.00 89.81 73 SER A C 1
ATOM 571 O O . SER A 1 73 ? 3.411 7.927 -0.943 1.00 89.81 73 SER A O 1
ATOM 573 N N . CYS A 1 74 ? 4.372 6.919 0.814 1.00 90.06 74 CYS A N 1
ATOM 574 C CA . CYS A 1 74 ? 5.636 6.554 0.179 1.00 90.06 74 CYS A CA 1
ATOM 575 C C . CYS A 1 74 ? 5.667 5.038 -0.057 1.00 90.06 74 CYS A C 1
ATOM 577 O O . CYS A 1 74 ? 5.575 4.243 0.887 1.00 90.06 74 CYS A O 1
ATOM 579 N N . LYS A 1 75 ? 5.819 4.622 -1.317 1.00 91.00 75 LYS A N 1
ATOM 580 C CA . LYS A 1 75 ? 5.801 3.206 -1.719 1.00 91.00 75 LYS A CA 1
ATOM 581 C C . LYS A 1 75 ? 6.993 2.436 -1.148 1.00 91.00 75 LYS A C 1
ATOM 583 O O . LYS A 1 75 ? 6.859 1.271 -0.780 1.00 91.00 75 LYS A O 1
ATOM 588 N N . SER A 1 76 ? 8.145 3.082 -1.034 1.00 89.88 76 SER A N 1
ATOM 589 C CA . SER A 1 76 ? 9.385 2.506 -0.513 1.00 89.88 76 SER A CA 1
ATOM 590 C C . SER A 1 76 ? 9.281 2.236 0.986 1.00 89.88 76 SER A C 1
ATOM 592 O O . SER A 1 76 ? 9.706 1.174 1.433 1.00 89.88 76 SER A O 1
ATOM 594 N N . ASN A 1 77 ? 8.619 3.117 1.744 1.00 92.94 77 ASN A N 1
ATOM 595 C CA . ASN A 1 77 ? 8.327 2.881 3.162 1.00 92.94 77 ASN A CA 1
ATOM 596 C C . ASN A 1 77 ? 7.350 1.713 3.349 1.00 92.94 77 ASN A C 1
ATOM 598 O O . ASN A 1 77 ? 7.538 0.890 4.242 1.00 92.94 77 ASN A O 1
ATOM 602 N N . PHE A 1 78 ? 6.345 1.588 2.477 1.00 93.94 78 PHE A N 1
ATOM 603 C CA . PHE A 1 78 ? 5.469 0.417 2.480 1.00 93.94 78 PHE A CA 1
ATOM 604 C C . PHE A 1 78 ? 6.236 -0.877 2.151 1.00 93.94 78 PHE A C 1
ATOM 606 O O . PHE A 1 78 ? 6.033 -1.906 2.790 1.00 93.94 78 PHE A O 1
ATOM 613 N N . TRP A 1 79 ? 7.167 -0.849 1.194 1.00 91.62 79 TRP A N 1
ATOM 614 C CA . TRP A 1 79 ? 8.013 -2.014 0.907 1.00 91.62 79 TRP A CA 1
ATOM 615 C C . TRP A 1 79 ? 8.942 -2.374 2.061 1.00 91.62 79 TRP A C 1
ATOM 617 O O . TRP A 1 79 ? 9.161 -3.561 2.297 1.00 91.62 79 TRP A O 1
ATOM 627 N N . LEU A 1 80 ? 9.473 -1.374 2.765 1.00 92.00 80 LEU A N 1
ATOM 628 C CA . LEU A 1 80 ? 10.267 -1.586 3.968 1.00 92.00 80 LEU A CA 1
ATOM 629 C C . LEU A 1 80 ? 9.426 -2.280 5.044 1.00 92.00 80 LEU A C 1
ATOM 631 O O . LEU A 1 80 ? 9.843 -3.308 5.568 1.00 92.00 80 LEU A O 1
ATOM 635 N N . HIS A 1 81 ? 8.196 -1.809 5.271 1.00 93.88 81 HIS A N 1
ATOM 636 C CA . HIS A 1 81 ? 7.240 -2.455 6.169 1.00 93.88 81 HIS A CA 1
ATOM 637 C C . HIS A 1 81 ? 7.006 -3.936 5.816 1.00 93.88 81 HIS A C 1
ATOM 639 O O . HIS A 1 81 ? 7.088 -4.796 6.697 1.00 93.88 81 HIS A O 1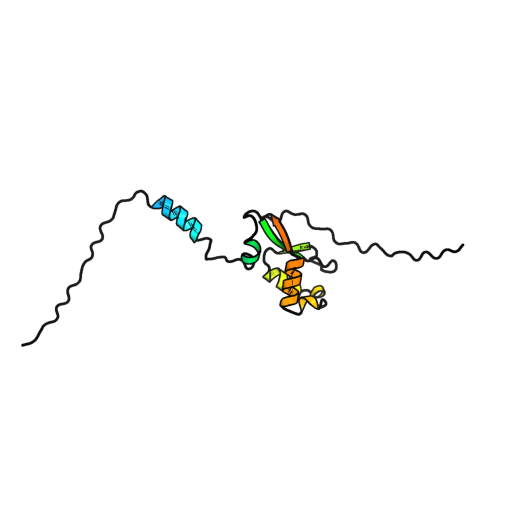
ATOM 645 N N . LEU A 1 82 ? 6.782 -4.251 4.533 1.00 92.75 82 LEU A N 1
ATOM 646 C CA . LEU A 1 82 ? 6.625 -5.634 4.061 1.00 92.75 82 LEU A CA 1
ATOM 647 C C . LEU A 1 82 ? 7.878 -6.494 4.285 1.00 92.75 82 LEU A C 1
ATOM 649 O O . LEU A 1 82 ? 7.771 -7.706 4.438 1.00 92.75 82 LEU A O 1
ATOM 653 N N . PHE A 1 83 ? 9.068 -5.895 4.259 1.00 89.38 83 PHE A N 1
ATOM 654 C CA . PHE A 1 83 ? 10.329 -6.615 4.423 1.00 89.38 83 PHE A CA 1
ATOM 655 C C . PHE A 1 83 ? 10.721 -6.813 5.895 1.00 89.38 83 PHE A C 1
ATOM 657 O O . PHE A 1 83 ? 11.311 -7.835 6.247 1.00 89.38 83 PHE A O 1
ATOM 664 N N . GLU A 1 84 ? 10.431 -5.848 6.764 1.00 91.06 84 GLU A N 1
ATOM 665 C CA . GLU A 1 84 ? 10.868 -5.859 8.164 1.00 91.06 84 GLU A CA 1
ATOM 666 C C . GLU A 1 84 ? 9.887 -6.558 9.105 1.00 91.06 84 GLU A C 1
ATOM 668 O O . GLU A 1 84 ? 10.312 -7.147 10.098 1.00 91.06 84 GLU A O 1
ATOM 673 N N . THR A 1 85 ? 8.593 -6.547 8.782 1.00 93.75 85 THR A N 1
ATOM 674 C CA . THR A 1 85 ? 7.559 -7.113 9.657 1.00 93.75 85 THR A CA 1
ATOM 675 C C . THR A 1 85 ? 7.517 -8.635 9.546 1.00 93.75 85 THR A C 1
ATOM 677 O O . THR A 1 85 ? 7.360 -9.184 8.458 1.00 93.75 85 THR A O 1
ATOM 680 N N . GLU A 1 86 ? 7.600 -9.328 10.683 1.00 93.12 86 GLU A N 1
ATOM 681 C CA . GLU A 1 86 ? 7.672 -10.796 10.760 1.00 93.12 86 GLU A CA 1
ATOM 682 C C . GLU A 1 86 ? 6.521 -11.507 10.036 1.00 93.12 86 GLU A C 1
ATOM 684 O O . GLU A 1 86 ? 6.761 -12.404 9.231 1.00 93.12 86 GLU A O 1
ATOM 689 N N . VAL A 1 87 ? 5.287 -11.035 10.242 1.00 92.56 87 VAL A N 1
ATOM 690 C CA . VAL A 1 87 ? 4.082 -11.532 9.558 1.00 92.56 87 VAL A CA 1
ATOM 691 C C . VAL A 1 87 ? 4.262 -11.556 8.035 1.00 92.56 87 VAL A C 1
ATOM 693 O O . VAL A 1 87 ? 3.904 -12.523 7.370 1.00 92.56 87 VAL A O 1
ATOM 696 N N . HIS A 1 88 ? 4.879 -10.516 7.477 1.00 93.25 88 HIS A N 1
ATOM 697 C CA . HIS A 1 88 ? 5.085 -10.389 6.039 1.00 93.25 88 HIS A CA 1
ATOM 698 C C . HIS A 1 88 ? 6.304 -11.161 5.539 1.00 93.25 88 HIS A C 1
ATOM 700 O O . HIS A 1 88 ? 6.303 -11.600 4.392 1.00 93.25 88 HIS A O 1
ATOM 706 N N . ARG A 1 89 ? 7.313 -11.400 6.386 1.00 88.19 89 ARG A N 1
ATOM 707 C CA . ARG A 1 89 ? 8.453 -12.268 6.050 1.00 88.19 89 ARG A CA 1
ATOM 708 C C . ARG A 1 89 ? 8.046 -13.725 5.857 1.00 88.19 89 ARG A C 1
ATOM 710 O O . ARG A 1 89 ? 8.736 -14.438 5.136 1.00 88.19 89 ARG A O 1
ATOM 717 N N . ALA A 1 90 ? 6.954 -14.171 6.472 1.00 87.94 90 ALA A N 1
ATOM 718 C CA . ALA A 1 90 ? 6.411 -15.506 6.236 1.00 87.94 90 ALA A CA 1
ATOM 719 C C . ALA A 1 90 ? 5.700 -15.630 4.870 1.00 87.94 90 ALA A C 1
ATOM 721 O O . ALA A 1 90 ? 5.590 -16.733 4.335 1.00 87.94 90 ALA A O 1
ATOM 722 N N . ASP A 1 91 ? 5.255 -14.517 4.277 1.00 87.88 91 ASP A N 1
ATOM 723 C CA . ASP A 1 91 ? 4.605 -14.507 2.966 1.00 87.88 91 ASP A CA 1
ATOM 724 C C . ASP A 1 91 ? 5.642 -14.566 1.831 1.00 87.88 91 ASP A C 1
ATOM 726 O O . ASP A 1 91 ? 6.385 -13.617 1.574 1.00 87.88 91 ASP A O 1
ATOM 730 N N . LEU A 1 92 ? 5.648 -15.672 1.080 1.00 88.06 92 LEU A N 1
ATOM 731 C CA . LEU A 1 92 ? 6.533 -15.887 -0.072 1.00 88.06 92 LEU A CA 1
ATOM 732 C C . LEU A 1 92 ? 6.409 -14.789 -1.143 1.00 88.06 92 LEU A C 1
ATOM 734 O O . LEU A 1 92 ? 7.366 -14.514 -1.875 1.00 88.06 92 LEU A O 1
ATOM 738 N N . ARG A 1 93 ? 5.254 -14.117 -1.238 1.00 88.88 93 ARG A N 1
ATOM 739 C CA . ARG A 1 93 ? 5.042 -13.005 -2.176 1.00 88.88 93 ARG A CA 1
ATOM 740 C C . ARG A 1 93 ? 5.941 -11.816 -1.855 1.00 88.88 93 ARG A C 1
ATOM 742 O O . ARG A 1 93 ? 6.291 -11.063 -2.762 1.00 88.88 93 ARG A O 1
ATOM 749 N N . THR A 1 94 ? 6.349 -11.633 -0.603 1.00 89.69 94 THR A N 1
ATOM 750 C CA . THR A 1 94 ? 7.186 -10.497 -0.201 1.00 89.69 94 THR A CA 1
ATOM 751 C C . THR A 1 94 ? 8.677 -10.766 -0.388 1.00 89.69 94 THR A C 1
ATOM 753 O O . THR A 1 94 ? 9.471 -9.830 -0.309 1.00 89.69 94 THR A O 1
ATOM 756 N N . HIS A 1 95 ? 9.093 -12.001 -0.694 1.00 87.19 95 HIS A N 1
ATOM 757 C CA . HIS A 1 95 ? 10.515 -12.369 -0.782 1.00 87.19 95 HIS A CA 1
ATOM 758 C C . HIS A 1 95 ? 11.190 -11.803 -2.029 1.00 87.19 95 HIS A C 1
ATOM 760 O O . HIS A 1 95 ? 12.333 -11.343 -1.989 1.00 87.19 95 HIS A O 1
ATOM 766 N N . THR A 1 96 ? 10.467 -11.759 -3.147 1.00 89.00 96 THR A N 1
ATOM 767 C CA . THR A 1 96 ? 11.004 -11.251 -4.412 1.00 89.00 96 THR A CA 1
ATOM 768 C C . THR A 1 96 ? 10.654 -9.781 -4.624 1.00 89.00 96 THR A C 1
ATOM 770 O O . THR A 1 96 ? 9.599 -9.291 -4.217 1.00 89.00 96 THR A O 1
ATOM 773 N N . ARG A 1 97 ? 11.522 -9.055 -5.341 1.00 86.38 97 ARG A N 1
ATOM 774 C CA . ARG A 1 97 ? 11.248 -7.662 -5.738 1.00 86.38 97 ARG A CA 1
ATOM 775 C C . ARG A 1 97 ? 9.963 -7.541 -6.566 1.00 86.38 97 ARG A C 1
ATOM 777 O O . ARG A 1 97 ? 9.224 -6.572 -6.411 1.00 86.38 97 ARG A O 1
ATOM 784 N N . VAL A 1 98 ? 9.711 -8.504 -7.455 1.00 90.00 98 VAL A N 1
ATOM 785 C CA . VAL A 1 98 ? 8.515 -8.533 -8.313 1.00 90.00 98 VAL A CA 1
ATOM 786 C C . VAL A 1 98 ? 7.263 -8.797 -7.481 1.00 90.00 98 VAL A C 1
ATOM 788 O O . VAL A 1 98 ? 6.273 -8.088 -7.635 1.00 90.00 98 VAL A O 1
ATOM 791 N N . GLY A 1 99 ? 7.321 -9.749 -6.550 1.00 91.12 99 GLY A N 1
ATOM 792 C CA . GLY A 1 99 ? 6.201 -10.057 -5.669 1.00 91.12 99 GLY A CA 1
ATOM 793 C C . GLY A 1 99 ? 5.800 -8.871 -4.784 1.00 91.12 99 GLY A C 1
ATOM 794 O O . GLY A 1 99 ? 4.624 -8.509 -4.772 1.00 91.12 99 GLY A O 1
ATOM 795 N N . ARG A 1 100 ? 6.765 -8.157 -4.177 1.00 89.25 100 ARG A N 1
ATOM 796 C CA . ARG A 1 100 ? 6.488 -6.909 -3.428 1.00 89.25 100 ARG A CA 1
ATOM 797 C C . ARG A 1 100 ? 5.845 -5.827 -4.295 1.00 89.25 100 ARG A C 1
ATOM 799 O O . ARG A 1 100 ? 4.920 -5.153 -3.850 1.00 89.25 100 ARG A O 1
ATOM 806 N N . ARG A 1 101 ? 6.297 -5.669 -5.546 1.00 89.69 101 ARG A N 1
ATOM 807 C CA . ARG A 1 101 ? 5.699 -4.722 -6.506 1.00 89.69 101 ARG A CA 1
ATOM 808 C C . ARG A 1 101 ? 4.247 -5.067 -6.825 1.00 89.69 101 ARG A C 1
ATOM 810 O O . ARG A 1 101 ? 3.405 -4.172 -6.826 1.00 89.69 101 ARG A O 1
ATOM 817 N N . ASN A 1 102 ? 3.959 -6.342 -7.071 1.00 92.75 102 ASN A N 1
ATOM 818 C CA . ASN A 1 102 ? 2.606 -6.809 -7.363 1.00 92.75 102 ASN A CA 1
ATOM 819 C C . ASN A 1 102 ? 1.687 -6.630 -6.151 1.00 92.75 102 ASN A C 1
ATOM 821 O O . ASN A 1 102 ? 0.598 -6.084 -6.297 1.00 92.75 102 ASN A O 1
ATOM 825 N N . LEU A 1 103 ? 2.160 -6.994 -4.954 1.00 92.81 103 LEU A N 1
ATOM 826 C CA . LEU A 1 103 ? 1.422 -6.803 -3.706 1.00 92.81 103 LEU A CA 1
ATOM 827 C C . LEU A 1 103 ? 1.103 -5.323 -3.466 1.00 92.81 103 LEU A C 1
ATOM 829 O O . LEU A 1 103 ? -0.040 -4.966 -3.219 1.00 92.81 103 LEU A O 1
ATOM 833 N N . ALA A 1 104 ? 2.087 -4.438 -3.634 1.00 91.56 104 ALA A N 1
ATOM 834 C CA . ALA A 1 104 ? 1.882 -2.999 -3.507 1.00 91.56 104 ALA A CA 1
ATOM 835 C C . ALA A 1 104 ? 0.858 -2.451 -4.516 1.00 91.56 104 ALA A C 1
ATOM 837 O O . ALA A 1 104 ? 0.080 -1.562 -4.181 1.00 91.56 104 ALA A O 1
ATOM 838 N N . ARG A 1 105 ? 0.811 -2.982 -5.742 1.00 92.50 105 ARG A N 1
ATOM 839 C CA . ARG A 1 105 ? -0.201 -2.591 -6.735 1.00 92.50 105 ARG A CA 1
ATOM 840 C C . ARG A 1 105 ? -1.603 -3.102 -6.389 1.00 92.50 105 ARG A C 1
ATOM 842 O O . ARG A 1 105 ? -2.575 -2.424 -6.689 1.00 92.50 105 ARG A O 1
ATOM 849 N N . GLU A 1 106 ? -1.714 -4.272 -5.776 1.00 94.62 106 GLU A N 1
ATOM 850 C CA . GLU A 1 106 ? -2.990 -4.824 -5.300 1.00 94.62 106 GLU A CA 1
ATOM 851 C C . GLU A 1 106 ? -3.495 -4.093 -4.044 1.00 94.62 106 GLU A C 1
ATOM 853 O O . GLU A 1 106 ? -4.696 -3.931 -3.810 1.00 94.62 106 GLU A O 1
ATOM 858 N N . TRP A 1 107 ? -2.566 -3.655 -3.198 1.00 95.00 107 TRP A N 1
ATOM 859 C CA . TRP A 1 107 ? -2.884 -3.081 -1.896 1.00 95.00 107 TRP A CA 1
ATOM 860 C C . TRP A 1 107 ? -3.000 -1.561 -1.899 1.00 95.00 107 TRP A C 1
ATOM 862 O O . TRP A 1 107 ? -3.467 -0.996 -0.909 1.00 95.00 107 TRP A O 1
ATOM 872 N N . ARG A 1 108 ? -2.651 -0.898 -3.007 1.00 94.25 108 ARG A N 1
ATOM 873 C CA . ARG A 1 108 ? -2.885 0.537 -3.147 1.00 94.25 108 ARG A CA 1
ATOM 874 C C . ARG A 1 108 ? -4.366 0.860 -3.304 1.00 94.25 108 ARG A C 1
ATOM 876 O O . ARG A 1 108 ? -5.130 0.106 -3.905 1.00 94.25 108 ARG A O 1
ATOM 883 N N . VAL A 1 109 ? -4.749 2.009 -2.777 1.00 93.62 109 VAL A N 1
ATOM 884 C CA . VAL A 1 109 ? -6.084 2.590 -2.888 1.00 93.62 109 VAL A CA 1
ATOM 885 C C . VAL A 1 109 ? -5.917 4.019 -3.380 1.00 93.62 109 VAL A C 1
ATOM 887 O O . VAL A 1 109 ? -4.969 4.702 -2.991 1.00 93.62 109 VAL A O 1
ATOM 890 N N . LYS A 1 110 ? -6.796 4.440 -4.292 1.00 94.50 110 LYS A N 1
ATOM 891 C CA . LYS A 1 110 ? -6.863 5.833 -4.723 1.00 94.50 110 LYS A CA 1
ATOM 892 C C . LYS A 1 110 ? -7.548 6.601 -3.603 1.00 94.50 110 LYS A C 1
ATOM 894 O O . LYS A 1 110 ? -8.697 6.294 -3.294 1.00 94.50 110 LYS A O 1
ATOM 899 N N . THR A 1 111 ? -6.843 7.561 -3.036 1.00 93.06 111 THR A N 1
ATOM 900 C CA . THR A 1 111 ? -7.326 8.398 -1.941 1.00 93.06 111 THR A CA 1
ATOM 901 C C . THR A 1 111 ? -7.356 9.853 -2.367 1.00 93.06 111 THR A C 1
ATOM 903 O O . THR A 1 111 ? -6.738 10.229 -3.373 1.00 93.06 111 THR A O 1
ATOM 906 N N . ASP A 1 112 ? -8.036 10.682 -1.586 1.00 91.19 112 ASP A N 1
ATOM 907 C CA . ASP A 1 112 ? -7.750 12.109 -1.582 1.00 91.19 112 ASP A CA 1
ATOM 908 C C . ASP A 1 112 ? -6.288 12.369 -1.155 1.00 91.19 112 ASP A C 1
ATOM 910 O O . ASP A 1 112 ? -5.568 11.495 -0.647 1.00 91.19 112 ASP A O 1
ATOM 914 N N . TRP A 1 113 ? -5.794 13.573 -1.443 1.00 84.25 113 TRP A N 1
ATOM 915 C CA . TRP A 1 113 ? -4.415 13.940 -1.122 1.00 84.25 113 TRP A CA 1
ATOM 916 C C . TRP A 1 113 ? -4.136 13.936 0.388 1.00 84.25 113 TRP A C 1
ATOM 918 O O . TRP A 1 113 ? -3.022 13.635 0.820 1.00 84.25 113 TRP A O 1
ATOM 928 N N . GLU A 1 114 ? -5.147 14.250 1.194 1.00 84.19 114 GLU A N 1
ATOM 929 C CA . GLU A 1 114 ? -5.048 14.329 2.651 1.00 84.19 114 GLU A CA 1
ATOM 930 C C . GLU A 1 114 ? -5.114 12.950 3.335 1.00 84.19 114 GLU A C 1
ATOM 932 O O . GLU A 1 114 ? -4.670 12.819 4.474 1.00 84.19 114 GLU A O 1
ATOM 937 N N . MET A 1 115 ? -5.549 11.906 2.620 1.00 84.56 115 MET A N 1
ATOM 938 C CA . MET A 1 115 ? -5.825 10.559 3.131 1.00 84.56 115 MET A CA 1
ATOM 939 C C . MET A 1 115 ? -6.816 10.568 4.296 1.00 84.56 115 MET A C 1
ATOM 941 O O . MET A 1 115 ? -6.551 10.009 5.366 1.00 84.56 115 MET A O 1
ATOM 945 N N . THR A 1 116 ? -7.952 11.237 4.099 1.00 82.69 116 THR A N 1
ATOM 946 C CA . THR A 1 116 ? -8.994 11.368 5.130 1.00 82.69 116 THR A CA 1
ATOM 947 C C . THR A 1 116 ? -9.878 10.129 5.257 1.00 82.69 116 THR A C 1
ATOM 949 O O . THR A 1 116 ? -10.745 10.074 6.134 1.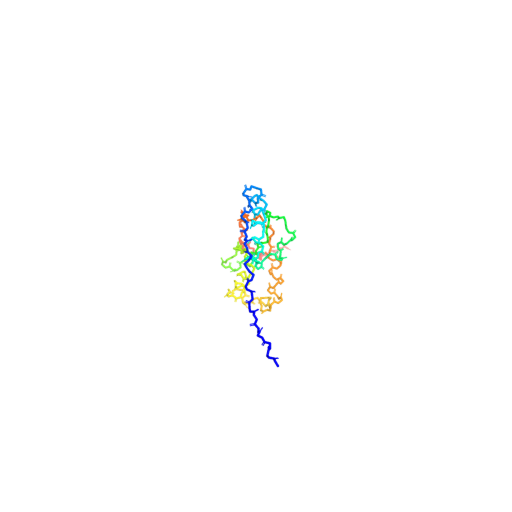00 82.69 116 THR A O 1
ATOM 952 N N . GLU A 1 117 ? -9.670 9.107 4.419 1.00 78.44 117 GLU A N 1
ATOM 953 C CA . GLU A 1 117 ? -10.528 7.933 4.405 1.00 78.44 117 GLU A CA 1
ATOM 954 C C . GLU A 1 117 ? -10.474 7.167 5.736 1.00 78.44 117 GLU A C 1
ATOM 956 O O . GLU A 1 117 ? -9.399 6.924 6.301 1.00 78.44 117 GLU A O 1
ATOM 961 N N . PRO A 1 118 ? -11.637 6.714 6.237 1.00 76.00 118 PRO A N 1
ATOM 962 C CA . PRO A 1 118 ? -11.695 5.963 7.476 1.00 76.00 118 PRO A CA 1
ATOM 963 C C . PRO A 1 118 ? -10.940 4.639 7.353 1.00 76.00 118 PRO A C 1
ATOM 965 O O . PRO A 1 118 ? -10.958 3.962 6.317 1.00 76.00 118 PRO A O 1
ATOM 968 N N . LYS A 1 119 ? -10.294 4.232 8.451 1.00 81.00 119 LYS A N 1
ATOM 969 C CA . LYS A 1 119 ? -9.604 2.945 8.489 1.00 81.00 119 LYS A CA 1
ATOM 970 C C . LYS A 1 119 ? -10.601 1.790 8.387 1.00 81.00 119 LYS A C 1
ATOM 972 O O . LYS A 1 119 ? -11.622 1.806 9.071 1.00 81.00 119 LYS A O 1
ATOM 977 N N . GLN A 1 120 ? -10.295 0.766 7.589 1.00 84.06 120 GLN A N 1
ATOM 978 C CA . GLN A 1 120 ? -11.111 -0.441 7.566 1.00 84.06 120 GLN A CA 1
ATOM 979 C C . GLN A 1 120 ? -10.938 -1.219 8.873 1.00 84.06 120 GLN A C 1
ATOM 981 O O . GLN A 1 120 ? -9.814 -1.348 9.369 1.00 84.06 120 GLN A O 1
ATOM 986 N N . PRO A 1 121 ? -12.033 -1.751 9.442 1.00 84.50 121 PRO A N 1
ATOM 987 C CA . PRO A 1 121 ? -11.947 -2.590 10.621 1.00 84.50 121 PRO A CA 1
ATOM 988 C C . PRO A 1 121 ? -11.199 -3.880 10.285 1.00 84.50 121 PRO A C 1
ATOM 990 O O . PRO A 1 121 ? -11.300 -4.423 9.181 1.00 84.50 121 PRO A O 1
ATOM 993 N N . LYS A 1 122 ? -10.432 -4.375 11.255 1.00 85.12 122 LYS A N 1
ATOM 994 C CA . LYS A 1 122 ? -9.782 -5.680 11.151 1.00 85.12 122 LYS A CA 1
ATOM 995 C C . LYS A 1 122 ? -10.861 -6.769 11.145 1.00 85.12 122 LYS A C 1
ATOM 997 O O . LYS A 1 122 ? -11.733 -6.723 12.015 1.00 85.12 122 LYS A O 1
ATOM 1002 N N . PRO A 1 123 ? -10.822 -7.736 10.209 1.00 84.69 123 PRO A N 1
ATOM 1003 C CA . PRO A 1 123 ? -11.735 -8.869 10.236 1.00 84.69 123 PRO A CA 1
ATOM 1004 C C . PRO A 1 123 ? -11.633 -9.577 11.589 1.00 84.69 123 PRO A C 1
ATOM 1006 O O . PRO A 1 123 ? -10.543 -9.977 12.005 1.00 84.69 123 PRO A O 1
ATOM 1009 N N . THR A 1 124 ? -12.749 -9.707 12.300 1.00 78.44 124 THR A N 1
ATOM 1010 C CA . THR A 1 124 ? -12.810 -10.517 13.515 1.00 78.44 124 THR A CA 1
ATOM 1011 C C . THR A 1 124 ? -12.867 -11.986 13.113 1.00 78.44 124 THR A C 1
ATOM 1013 O O . THR A 1 124 ? -13.681 -12.391 12.289 1.00 78.44 124 THR A O 1
ATOM 1016 N N . SER A 1 125 ? -12.010 -12.816 13.705 1.00 59.84 125 SER A N 1
ATOM 1017 C CA . SER A 1 125 ? -11.997 -14.271 13.511 1.00 59.84 125 SER A CA 1
ATOM 1018 C C . SER A 1 125 ? -13.167 -14.971 14.225 1.00 59.84 125 SER A C 1
ATOM 1020 O O . SER A 1 125 ? -12.980 -16.023 14.832 1.00 59.84 125 SER A O 1
ATOM 1022 N N . HIS A 1 126 ? -14.368 -14.387 14.219 1.00 50.97 126 HIS A N 1
ATOM 1023 C CA . HIS A 1 126 ? -15.560 -15.032 14.763 1.00 50.97 126 HIS A CA 1
ATOM 1024 C C . HIS A 1 126 ? -16.338 -15.697 13.633 1.00 50.97 126 HIS A C 1
ATOM 1026 O O . HIS A 1 126 ? -17.173 -15.091 12.971 1.00 50.97 126 HIS A O 1
ATOM 1032 N N . GLY A 1 127 ? -16.007 -16.969 13.427 1.00 44.22 127 GLY A N 1
ATOM 1033 C CA . GLY A 1 127 ? -16.642 -17.859 12.466 1.00 44.22 127 GLY A CA 1
ATOM 1034 C C . GLY A 1 127 ? -16.138 -19.289 12.616 1.00 44.22 127 GLY A C 1
ATOM 1035 O O . GLY A 1 127 ? -15.808 -19.939 11.630 1.00 44.22 127 GLY A O 1
ATOM 1036 N N . THR A 1 128 ? -16.030 -19.782 13.853 1.00 45.12 128 THR A N 1
ATOM 1037 C CA . THR A 1 128 ? -16.078 -21.221 14.124 1.00 45.12 128 THR A CA 1
ATOM 1038 C C . THR A 1 128 ? -17.445 -21.698 13.638 1.00 45.12 128 THR A C 1
ATOM 1040 O O . THR A 1 128 ? -18.439 -21.572 14.349 1.00 45.12 128 THR A O 1
ATOM 1043 N N . ASN A 1 129 ? -17.525 -22.180 12.396 1.00 45.00 129 ASN A N 1
ATOM 1044 C CA . ASN A 1 129 ? -18.703 -22.900 11.934 1.00 45.00 129 ASN A CA 1
ATOM 1045 C C . ASN A 1 129 ? -18.802 -24.161 12.785 1.00 45.00 129 ASN A C 1
ATOM 1047 O O . ASN A 1 129 ? -17.998 -25.085 12.660 1.00 45.00 129 ASN A O 1
ATOM 1051 N N . GLY A 1 130 ? -19.740 -24.113 13.727 1.00 40.72 130 GLY A N 1
ATOM 1052 C CA . GLY A 1 130 ? -20.022 -25.180 14.657 1.00 40.72 130 GLY A CA 1
ATOM 1053 C C . GLY A 1 130 ? -20.333 -26.469 13.916 1.00 40.72 130 GLY A C 1
ATOM 1054 O O . GLY A 1 130 ? -21.166 -26.514 13.013 1.00 40.72 130 GLY A O 1
ATOM 1055 N N . THR A 1 131 ? -19.675 -27.530 14.358 1.00 44.84 131 THR A N 1
ATOM 1056 C CA . THR A 1 131 ? -20.171 -28.894 14.275 1.00 44.84 131 THR A CA 1
ATOM 1057 C C . THR A 1 131 ? -21.644 -28.912 14.686 1.00 44.84 131 THR A C 1
ATOM 1059 O O . THR A 1 131 ? -21.962 -28.753 15.861 1.00 44.84 131 THR A O 1
ATOM 1062 N N . THR A 1 132 ? -22.557 -29.103 13.736 1.00 42.22 132 THR A N 1
ATOM 1063 C CA . THR A 1 132 ? -23.901 -29.606 14.038 1.00 42.22 132 THR A CA 1
ATOM 1064 C C . THR A 1 132 ? -23.925 -31.083 13.681 1.00 42.22 132 THR A C 1
ATOM 1066 O O . THR A 1 132 ? -24.249 -31.476 12.567 1.00 42.22 132 THR A O 1
ATOM 1069 N N . THR A 1 133 ? -23.539 -31.914 14.646 1.00 48.19 133 THR A N 1
ATOM 1070 C CA . THR A 1 133 ? -24.123 -33.245 14.797 1.00 48.19 133 THR A CA 1
ATOM 1071 C C . THR A 1 133 ? -25.524 -33.066 15.373 1.00 48.19 133 THR A C 1
ATOM 1073 O O . THR A 1 133 ? -25.668 -32.664 16.528 1.00 48.19 133 THR A O 1
ATOM 1076 N N . SER A 1 134 ? -26.557 -33.369 14.597 1.00 49.94 134 SER A N 1
ATOM 1077 C CA . SER A 1 134 ? -27.799 -33.906 15.149 1.00 49.94 134 SER A CA 1
ATOM 1078 C C . SER A 1 134 ? -28.531 -34.718 14.101 1.00 49.94 134 SER A C 1
ATOM 1080 O O . SER A 1 134 ? -28.630 -34.334 12.940 1.00 49.94 134 SER A O 1
ATOM 1082 N N . ASN A 1 135 ? -28.947 -35.878 14.580 1.00 53.53 135 ASN A N 1
ATOM 1083 C CA . ASN A 1 135 ? -29.594 -36.961 13.879 1.00 53.53 135 ASN A CA 1
ATOM 1084 C C . ASN A 1 135 ? -31.068 -36.622 13.650 1.00 53.53 135 ASN A C 1
ATOM 1086 O O . ASN A 1 135 ? -31.693 -36.081 14.560 1.00 53.53 135 ASN A O 1
ATOM 1090 N N . GLU A 1 136 ? -31.607 -37.063 12.520 1.00 44.78 136 GLU A N 1
ATOM 1091 C CA . GLU A 1 136 ? -32.905 -37.743 12.433 1.00 44.78 136 GLU A CA 1
ATOM 1092 C C . GLU A 1 136 ? -32.838 -38.789 11.316 1.00 44.78 136 GLU A C 1
ATOM 1094 O O . GLU A 1 136 ? -32.252 -38.480 10.251 1.00 44.78 136 GLU A O 1
#

Secondary structure (DSSP, 8-state):
-PPPP--------------SSSHHHHHHHHHHHHHTTT---TTHHHHTTS-TTEEEEEE---TTSTTTT-EESSHHHHHHHHHHSHHHHT-GGGTSHHHHHHHHHHHEEEEETT--PPPPPPPP------------

Foldseek 3Di:
DDDDDDDDDDDDDDDDDDDDDPVPVCVVCCVVPVVPPPDPQQQCVVCVPPDPQKGKWFADCDLVDPRHGPIDRHLVVVLVVLVPGPVNVVPPLSPDPVSSVVNRVVRIDIAGPVNPDDGDDRDDPPDPPDDDDDDD

pLDDT: mean 73.28, std 21.54, range [37.78, 95.12]

Organism: NCBI:txid2512241

Radius of gyration: 30.16 Å; chains: 1; bounding box: 94×88×53 Å

Sequence (136 aa):
MAAPSGNQQAMLTTEPLSSDTTTDVLVIARTSAQFDYLTSSDTDADNADLFPTHRWAWYCKDPTCPQYWSAWSCKSNFWLHLFETEVHRADLRTHTRVGRRNLAREWRVKTDWEMTEPKQPKPTSHGTNGTTTSNE